Protein AF-A0ABC8T5S3-F1 (afdb_monomer_lite)

Organism: NCBI:txid185542

Structure (mmCIF, N/CA/C/O backbone):
data_AF-A0ABC8T5S3-F1
#
_entry.id   AF-A0ABC8T5S3-F1
#
loop_
_atom_site.group_PDB
_atom_site.id
_atom_site.type_symbol
_atom_site.label_atom_id
_atom_site.label_alt_id
_atom_site.label_comp_id
_atom_site.label_asym_id
_atom_site.label_entity_id
_atom_site.label_seq_id
_atom_site.pdbx_PDB_ins_code
_atom_site.Cartn_x
_atom_site.Cartn_y
_atom_site.Cartn_z
_atom_site.occupancy
_atom_site.B_iso_or_equiv
_atom_site.auth_seq_id
_atom_site.auth_comp_id
_atom_site.auth_asym_id
_atom_site.auth_atom_id
_atom_site.pdbx_PDB_model_num
ATOM 1 N N . MET A 1 1 ? 19.043 18.274 -22.790 1.00 40.69 1 MET A N 1
ATOM 2 C CA . MET A 1 1 ? 18.134 19.154 -22.019 1.00 40.69 1 MET A CA 1
ATOM 3 C C . MET A 1 1 ? 16.672 19.010 -22.449 1.00 40.69 1 MET A C 1
ATOM 5 O O . MET A 1 1 ? 15.846 18.788 -21.582 1.00 40.69 1 MET A O 1
ATOM 9 N N . PHE A 1 2 ? 16.344 19.030 -23.750 1.00 36.28 2 PHE A N 1
ATOM 10 C CA . PHE A 1 2 ? 14.953 18.909 -24.232 1.00 36.28 2 PHE A CA 1
ATOM 11 C C . PHE A 1 2 ? 14.241 17.576 -23.912 1.00 36.28 2 PHE A C 1
ATOM 13 O O . PHE A 1 2 ? 13.059 17.597 -23.594 1.00 36.28 2 PHE A O 1
ATOM 20 N N . HIS A 1 3 ? 14.941 16.434 -23.921 1.00 47.34 3 HIS A N 1
ATOM 21 C CA . HIS A 1 3 ? 14.322 15.124 -23.638 1.00 47.34 3 HIS A CA 1
ATOM 22 C C . HIS A 1 3 ? 13.891 14.965 -22.167 1.00 47.34 3 HIS A C 1
ATOM 24 O O . HIS A 1 3 ? 12.816 14.454 -21.879 1.00 47.34 3 HIS A O 1
ATOM 30 N N . PHE A 1 4 ? 14.699 15.495 -21.243 1.00 44.03 4 PHE A N 1
ATOM 31 C CA . PHE A 1 4 ? 14.445 15.422 -19.801 1.00 44.03 4 PHE A CA 1
ATOM 32 C C . PHE A 1 4 ? 13.286 16.340 -19.370 1.00 44.03 4 PHE A C 1
ATOM 34 O O . PHE A 1 4 ? 12.502 15.978 -18.500 1.00 44.03 4 PHE A O 1
ATOM 41 N N . CYS A 1 5 ? 13.121 17.503 -20.017 1.00 44.19 5 CYS A N 1
ATOM 42 C CA . CYS A 1 5 ? 11.974 18.383 -19.760 1.00 44.19 5 CYS A CA 1
ATOM 43 C C . CYS A 1 5 ? 10.642 17.782 -20.236 1.00 44.19 5 CYS A C 1
ATOM 45 O O . CYS A 1 5 ? 9.624 18.004 -19.584 1.00 44.19 5 CYS A O 1
ATOM 47 N N . LEU A 1 6 ? 10.640 17.011 -21.333 1.00 50.16 6 LEU A N 1
ATOM 48 C CA . LEU A 1 6 ? 9.434 16.316 -21.797 1.00 50.16 6 LEU A CA 1
ATOM 49 C C . LEU A 1 6 ? 9.034 15.186 -20.832 1.00 50.16 6 LEU A C 1
ATOM 51 O O . LEU A 1 6 ? 7.857 15.054 -20.510 1.00 50.16 6 LEU A O 1
ATOM 55 N N . GLU A 1 7 ? 10.015 14.420 -20.335 1.00 51.31 7 GLU A N 1
ATOM 56 C CA . GLU A 1 7 ? 9.820 13.348 -19.343 1.00 51.31 7 GLU A CA 1
ATOM 57 C C . GLU A 1 7 ? 9.183 13.858 -18.041 1.00 51.31 7 GLU A C 1
ATOM 59 O O . GLU A 1 7 ? 8.266 13.222 -17.530 1.00 51.31 7 GLU A O 1
ATOM 64 N N . VAL A 1 8 ? 9.602 15.029 -17.542 1.00 51.06 8 VAL A N 1
ATOM 65 C CA . VAL A 1 8 ? 9.054 15.634 -16.312 1.00 51.06 8 VAL A CA 1
ATOM 66 C C . VAL A 1 8 ? 7.671 16.267 -16.538 1.00 51.06 8 VAL A C 1
ATOM 68 O O . VAL A 1 8 ? 6.785 16.103 -15.705 1.00 51.06 8 VAL A O 1
ATOM 71 N N . GLN A 1 9 ? 7.433 16.939 -17.674 1.00 47.72 9 GLN A N 1
ATOM 72 C CA . GLN A 1 9 ? 6.136 17.583 -17.957 1.00 47.72 9 GLN A CA 1
ATOM 73 C C . GLN A 1 9 ? 4.995 16.597 -18.253 1.00 47.72 9 GLN A C 1
ATOM 75 O O . GLN A 1 9 ? 3.833 16.929 -18.011 1.00 47.72 9 GLN A O 1
ATOM 80 N N . LEU A 1 10 ? 5.297 15.412 -18.794 1.00 52.44 10 LEU A N 1
ATOM 81 C CA . LEU A 1 10 ? 4.310 14.347 -19.013 1.00 52.44 10 LEU A CA 1
ATOM 82 C C . LEU A 1 10 ? 3.977 13.590 -17.722 1.00 52.44 10 LEU A C 1
ATOM 84 O O . LEU A 1 10 ? 2.815 13.238 -17.532 1.00 52.44 10 LEU A O 1
ATOM 88 N N . LEU A 1 11 ? 4.961 13.414 -16.830 1.00 52.22 11 LEU A N 1
ATOM 89 C CA . LEU A 1 11 ? 4.800 12.756 -15.527 1.00 52.22 11 LEU A CA 1
ATOM 90 C C . LEU A 1 11 ? 3.675 13.386 -14.689 1.00 52.22 11 LEU A C 1
ATOM 92 O O . LEU A 1 11 ? 2.907 12.676 -14.053 1.00 52.22 11 LEU A O 1
ATOM 96 N N . GLU A 1 12 ? 3.569 14.717 -14.714 1.00 55.56 12 GLU A N 1
ATOM 97 C CA . GLU A 1 12 ? 2.592 15.464 -13.910 1.00 55.56 12 GLU A CA 1
ATOM 98 C C . GLU A 1 12 ? 1.231 15.650 -14.599 1.00 55.56 12 GLU A C 1
ATOM 100 O O . GLU A 1 12 ? 0.237 15.915 -13.928 1.00 55.56 12 GLU A O 1
ATOM 105 N N . LYS A 1 13 ? 1.163 15.541 -15.935 1.00 67.06 13 LYS A N 1
ATOM 106 C CA . LYS A 1 13 ? -0.059 15.849 -16.704 1.00 67.06 13 LYS A CA 1
ATOM 107 C C . LYS A 1 13 ? -0.830 14.623 -17.180 1.00 67.06 13 LYS A C 1
ATOM 109 O O . LYS A 1 13 ? -2.041 14.722 -17.355 1.00 67.06 13 LYS A O 1
ATOM 114 N N . ASN A 1 14 ? -0.148 13.510 -17.458 1.00 80.56 14 ASN A N 1
ATOM 115 C CA . ASN A 1 14 ? -0.776 12.267 -17.906 1.00 80.56 14 ASN A CA 1
ATOM 116 C C . ASN A 1 14 ? 0.149 11.062 -17.615 1.00 80.56 14 ASN A C 1
ATOM 118 O O . ASN A 1 14 ? 0.961 10.682 -18.472 1.00 80.56 14 ASN A O 1
ATOM 122 N N . PRO A 1 15 ? 0.060 10.478 -16.408 1.00 79.06 15 PRO A N 1
ATOM 123 C CA . PRO A 1 15 ? 0.931 9.381 -15.990 1.00 79.06 15 PRO A CA 1
ATOM 124 C C . PRO A 1 15 ? 0.746 8.114 -16.847 1.00 79.06 15 PRO A C 1
ATOM 126 O O . PRO A 1 15 ? 1.720 7.420 -17.141 1.00 79.06 15 PRO A O 1
ATOM 129 N N . GLU A 1 16 ? -0.457 7.836 -17.354 1.00 82.19 16 GLU A N 1
ATOM 130 C CA . GLU A 1 16 ? -0.717 6.699 -18.243 1.00 82.19 16 GLU A CA 1
ATOM 131 C C . GLU A 1 16 ? -0.010 6.851 -19.598 1.00 82.19 16 GLU A C 1
ATOM 133 O O . GLU A 1 16 ? 0.596 5.901 -20.103 1.00 82.19 16 GLU A O 1
ATOM 138 N N . ALA A 1 17 ? -0.023 8.052 -20.182 1.00 84.38 17 ALA A N 1
ATOM 139 C CA . ALA A 1 17 ? 0.706 8.335 -21.417 1.00 84.38 17 ALA A CA 1
ATOM 140 C C . ALA A 1 17 ? 2.228 8.245 -21.216 1.00 84.38 17 ALA A C 1
ATOM 142 O O . ALA A 1 17 ? 2.940 7.758 -22.100 1.00 84.38 17 ALA A O 1
ATOM 143 N N . ALA A 1 18 ? 2.729 8.665 -20.049 1.00 82.44 18 ALA A N 1
ATOM 144 C CA . ALA A 1 18 ? 4.139 8.525 -19.695 1.00 82.44 18 ALA A CA 1
ATOM 145 C C . ALA A 1 18 ? 4.560 7.045 -19.648 1.00 82.44 18 ALA A C 1
ATOM 147 O O . ALA A 1 18 ? 5.575 6.682 -20.245 1.00 82.44 18 ALA A O 1
ATOM 148 N N . ILE A 1 19 ? 3.743 6.171 -19.043 1.00 83.38 19 ILE A N 1
ATOM 149 C CA . ILE A 1 19 ? 3.980 4.716 -19.023 1.00 83.38 19 ILE A CA 1
ATOM 150 C C . ILE A 1 19 ? 4.137 4.162 -20.447 1.00 83.38 19 ILE A C 1
ATOM 152 O O . ILE A 1 19 ? 5.094 3.436 -20.720 1.00 83.38 19 ILE A O 1
ATOM 156 N N . VAL A 1 20 ? 3.255 4.536 -21.382 1.00 84.88 20 VAL A N 1
ATOM 157 C CA . VAL A 1 20 ? 3.340 4.089 -22.787 1.00 84.88 20 VAL A CA 1
ATOM 158 C C . VAL A 1 20 ? 4.654 4.526 -23.443 1.00 84.88 20 VAL A C 1
ATOM 160 O O . VAL A 1 20 ? 5.281 3.743 -24.159 1.00 84.88 20 VAL A O 1
ATOM 163 N N . LEU A 1 21 ? 5.097 5.763 -23.206 1.00 83.69 21 LEU A N 1
ATOM 164 C CA . LEU A 1 21 ? 6.348 6.279 -23.771 1.00 83.69 21 LEU A CA 1
ATOM 165 C C . LEU A 1 21 ? 7.571 5.530 -23.241 1.00 83.69 21 LEU A C 1
ATOM 167 O O . LEU A 1 21 ? 8.446 5.154 -24.023 1.00 83.69 21 LEU A O 1
ATOM 171 N N . PHE A 1 22 ? 7.613 5.252 -21.942 1.00 83.88 22 PHE A N 1
ATOM 172 C CA . PHE A 1 22 ? 8.710 4.486 -21.368 1.00 83.88 22 PHE A CA 1
ATOM 173 C C . PHE A 1 22 ? 8.736 3.039 -21.875 1.00 83.88 22 PHE A C 1
ATOM 175 O O . PHE A 1 22 ? 9.807 2.531 -22.207 1.00 83.88 22 PHE A O 1
ATOM 182 N N . TRP A 1 23 ? 7.577 2.388 -22.033 1.00 86.56 23 TRP A N 1
ATOM 183 C CA . TRP A 1 23 ? 7.507 1.057 -22.647 1.00 86.56 23 TRP A CA 1
ATOM 184 C C . TRP A 1 23 ? 8.044 1.050 -24.080 1.00 86.56 23 TRP A C 1
ATOM 186 O O . TRP A 1 23 ? 8.747 0.119 -24.476 1.00 86.56 23 TRP A O 1
ATOM 196 N N . ARG A 1 24 ? 7.783 2.109 -24.858 1.00 84.38 24 ARG A N 1
ATOM 197 C CA . ARG A 1 24 ? 8.364 2.263 -26.200 1.00 84.38 24 ARG A CA 1
ATOM 198 C C . ARG A 1 24 ? 9.889 2.369 -26.157 1.00 84.38 24 ARG A C 1
ATOM 200 O O . ARG A 1 24 ? 10.535 1.729 -26.982 1.00 84.38 24 ARG A O 1
ATOM 207 N N . ALA A 1 25 ? 10.456 3.109 -25.203 1.00 83.19 25 ALA A N 1
ATOM 208 C CA . ALA A 1 25 ? 11.908 3.204 -25.025 1.00 83.19 25 ALA A CA 1
ATOM 209 C C . ALA A 1 25 ? 12.534 1.842 -24.662 1.00 83.19 25 ALA A C 1
ATOM 211 O O . ALA A 1 25 ? 13.510 1.417 -25.280 1.00 83.19 25 ALA A O 1
ATOM 212 N N . ILE A 1 26 ? 11.906 1.094 -23.747 1.00 82.50 26 ILE A N 1
ATOM 213 C CA . ILE A 1 26 ? 12.343 -0.256 -23.346 1.00 82.50 26 ILE A CA 1
ATOM 214 C C . ILE A 1 26 ? 12.324 -1.232 -24.533 1.00 82.50 26 ILE A C 1
ATOM 216 O O . ILE A 1 26 ? 13.282 -1.988 -24.742 1.00 82.50 26 ILE A O 1
ATOM 220 N N . ASN A 1 27 ? 11.258 -1.195 -25.336 1.00 86.00 27 ASN A N 1
ATOM 221 C CA . ASN A 1 27 ? 11.127 -2.016 -26.541 1.00 86.00 27 ASN A CA 1
ATOM 222 C C . ASN A 1 27 ? 12.154 -1.632 -27.615 1.00 86.00 27 ASN A C 1
ATOM 224 O O . ASN A 1 27 ? 12.689 -2.510 -28.287 1.00 86.00 27 ASN A O 1
ATOM 228 N N . ALA A 1 28 ? 12.482 -0.343 -27.730 1.00 86.00 28 ALA A N 1
ATOM 229 C CA . ALA A 1 28 ? 13.531 0.161 -28.615 1.00 86.00 28 ALA A CA 1
ATOM 230 C C . ALA A 1 28 ? 14.959 -0.075 -28.083 1.00 86.00 28 ALA A C 1
ATOM 232 O O . ALA A 1 28 ? 15.920 0.276 -28.763 1.00 86.00 28 ALA A O 1
ATOM 233 N N . ARG A 1 29 ? 15.108 -0.665 -26.884 1.00 84.50 29 ARG A N 1
ATOM 234 C CA . ARG A 1 29 ? 16.387 -0.840 -26.168 1.00 84.50 29 ARG A CA 1
ATOM 235 C C . ARG A 1 29 ? 17.129 0.476 -25.908 1.00 84.50 29 ARG A C 1
ATOM 237 O O . ARG A 1 29 ? 18.334 0.466 -25.669 1.00 84.50 29 ARG A O 1
ATOM 244 N N . ASP A 1 30 ? 16.407 1.591 -25.895 1.00 82.94 30 ASP A N 1
ATOM 245 C CA . ASP A 1 30 ? 16.967 2.908 -25.624 1.00 82.94 30 ASP A CA 1
ATOM 246 C C . ASP A 1 30 ? 16.833 3.231 -24.133 1.00 82.94 30 ASP A C 1
ATOM 248 O O . ASP A 1 30 ? 15.727 3.270 -23.593 1.00 82.94 30 ASP A O 1
ATOM 252 N N . ARG A 1 31 ? 17.976 3.415 -23.456 1.00 84.19 31 ARG A N 1
ATOM 253 C CA . ARG A 1 31 ? 18.072 3.794 -22.030 1.00 84.19 31 ARG A CA 1
ATOM 254 C C . ARG A 1 31 ? 17.107 3.017 -21.120 1.00 84.19 31 ARG A C 1
ATOM 256 O O . ARG A 1 31 ? 16.405 3.597 -20.288 1.00 84.19 31 ARG A O 1
ATOM 263 N N . VAL A 1 32 ? 17.088 1.691 -21.293 1.00 83.19 32 VAL A N 1
ATOM 264 C CA . VAL A 1 32 ? 16.199 0.744 -20.588 1.00 83.19 32 VAL A CA 1
ATOM 265 C C . VAL A 1 32 ? 16.232 0.956 -19.075 1.00 83.19 32 VAL A C 1
ATOM 267 O O . VAL A 1 32 ? 15.198 0.922 -18.421 1.00 83.19 32 VAL A O 1
ATOM 270 N N . ASP A 1 33 ? 17.407 1.241 -18.526 1.00 82.69 33 ASP A N 1
ATOM 271 C CA . ASP A 1 33 ? 17.628 1.502 -17.110 1.00 82.69 33 ASP A CA 1
ATOM 272 C C . ASP A 1 33 ? 16.886 2.743 -16.590 1.00 82.69 33 ASP A C 1
ATOM 274 O O . ASP A 1 33 ? 16.261 2.703 -15.530 1.00 82.69 33 ASP A O 1
ATOM 278 N N . SER A 1 34 ? 16.947 3.846 -17.339 1.00 84.62 34 SER A N 1
ATOM 279 C CA . SER A 1 34 ? 16.284 5.106 -16.997 1.00 84.62 34 SER A CA 1
ATOM 280 C C . SER A 1 34 ? 14.770 4.977 -17.171 1.00 84.62 34 SER A C 1
ATOM 282 O O . SER A 1 34 ? 14.009 5.366 -16.286 1.00 84.62 34 SER A O 1
ATOM 284 N N . ALA A 1 35 ? 14.337 4.367 -18.279 1.00 87.00 35 ALA A N 1
ATOM 285 C CA . ALA A 1 35 ? 12.926 4.136 -18.568 1.00 87.00 35 ALA A CA 1
ATOM 286 C C . ALA A 1 35 ? 12.271 3.222 -17.518 1.00 87.00 35 ALA A C 1
ATOM 288 O O . ALA A 1 35 ? 11.187 3.532 -17.032 1.00 87.00 35 ALA A O 1
ATOM 289 N N . LEU A 1 36 ? 12.950 2.145 -17.105 1.00 85.31 36 LEU A N 1
ATOM 290 C CA . LEU A 1 36 ? 12.442 1.202 -16.106 1.00 85.31 36 LEU A CA 1
ATOM 291 C C . LEU A 1 36 ? 12.252 1.855 -14.729 1.00 85.31 36 LEU A C 1
ATOM 293 O O . LEU A 1 36 ? 11.213 1.670 -14.096 1.00 85.31 36 LEU A O 1
ATOM 297 N N . LYS A 1 37 ? 13.217 2.671 -14.284 1.00 83.88 37 LYS A N 1
ATOM 298 C CA . LYS A 1 37 ? 13.099 3.433 -13.028 1.00 83.88 37 LYS A CA 1
ATOM 299 C C . LYS A 1 37 ? 11.933 4.416 -13.065 1.00 83.88 37 LYS A C 1
ATOM 301 O O . LYS A 1 37 ? 11.177 4.499 -12.101 1.00 83.88 37 LYS A O 1
ATOM 306 N N . ASN A 1 38 ? 11.777 5.138 -14.173 1.00 86.56 38 ASN A N 1
ATOM 307 C CA . ASN A 1 38 ? 10.714 6.127 -14.312 1.00 86.56 38 ASN A CA 1
ATOM 308 C C . ASN A 1 38 ? 9.327 5.466 -14.361 1.00 86.56 38 ASN A C 1
ATOM 310 O O . ASN A 1 38 ? 8.419 5.941 -13.682 1.00 86.56 38 ASN A O 1
ATOM 314 N N . ILE A 1 39 ? 9.168 4.333 -15.063 1.00 86.38 39 ILE A N 1
ATOM 315 C CA . ILE A 1 39 ? 7.919 3.547 -15.043 1.00 86.38 39 ILE A CA 1
ATOM 316 C C . ILE A 1 39 ? 7.533 3.169 -13.622 1.00 86.38 39 ILE A C 1
ATOM 318 O O . ILE A 1 39 ? 6.387 3.370 -13.238 1.00 86.38 39 ILE A O 1
ATOM 322 N N . ALA A 1 40 ? 8.472 2.643 -12.838 1.00 84.56 40 ALA A N 1
ATOM 323 C CA . ALA A 1 40 ? 8.174 2.185 -11.490 1.00 84.56 40 ALA A CA 1
ATOM 324 C C . ALA A 1 40 ? 7.711 3.324 -10.564 1.00 84.56 40 ALA A C 1
ATOM 326 O O . ALA A 1 40 ? 6.802 3.132 -9.756 1.00 84.56 40 ALA A O 1
ATOM 327 N N . VAL A 1 41 ? 8.279 4.527 -10.712 1.00 83.38 41 VAL A N 1
ATOM 328 C CA . VAL A 1 41 ? 7.826 5.719 -9.975 1.00 83.38 41 VAL A CA 1
ATOM 329 C C . VAL A 1 41 ? 6.401 6.112 -10.375 1.00 83.38 41 VAL A C 1
ATOM 331 O O . VAL A 1 41 ? 5.574 6.350 -9.496 1.00 83.38 41 VAL A O 1
ATOM 334 N N . VAL A 1 42 ? 6.095 6.142 -11.675 1.00 82.00 42 VAL A N 1
ATOM 335 C CA . VAL A 1 42 ? 4.757 6.509 -12.174 1.00 82.00 42 VAL A CA 1
ATOM 336 C C . VAL A 1 42 ? 3.710 5.458 -11.810 1.00 82.00 42 VAL A C 1
ATOM 338 O O . VAL A 1 42 ? 2.630 5.795 -11.337 1.00 82.00 42 VAL A O 1
ATOM 341 N N . MET A 1 43 ? 4.033 4.173 -11.961 1.00 82.06 43 MET A N 1
ATOM 342 C CA . MET A 1 43 ? 3.153 3.072 -11.567 1.00 82.06 43 MET A CA 1
ATOM 343 C C . MET A 1 43 ? 2.841 3.115 -10.071 1.00 82.06 43 MET A C 1
ATOM 345 O O . MET A 1 43 ? 1.688 2.932 -9.695 1.00 82.06 43 MET A O 1
ATOM 349 N N . LYS A 1 44 ? 3.818 3.455 -9.220 1.00 79.56 44 LYS A N 1
ATOM 350 C CA . LYS A 1 44 ? 3.569 3.685 -7.792 1.00 79.56 44 LYS A CA 1
ATOM 351 C C . LYS A 1 44 ? 2.610 4.855 -7.539 1.00 79.56 44 LYS A C 1
ATOM 353 O O . LYS A 1 44 ? 1.781 4.762 -6.642 1.00 79.56 44 LYS A O 1
ATOM 358 N N . GLN A 1 45 ? 2.722 5.962 -8.278 1.00 76.81 45 GLN A N 1
ATOM 359 C CA . GLN A 1 45 ? 1.798 7.102 -8.133 1.00 76.81 45 GLN A CA 1
ATOM 360 C C . GLN A 1 45 ? 0.355 6.733 -8.498 1.00 76.81 45 GLN A C 1
ATOM 362 O O . GLN A 1 45 ? -0.575 7.274 -7.910 1.00 76.81 45 GLN A O 1
ATOM 367 N N . LEU A 1 46 ? 0.186 5.799 -9.435 1.00 78.56 46 LEU A N 1
ATOM 368 C CA . LEU A 1 46 ? -1.106 5.260 -9.858 1.00 78.56 46 LEU A CA 1
ATOM 369 C C . LEU A 1 46 ? -1.616 4.101 -8.988 1.00 78.56 46 LEU A C 1
ATOM 371 O O . LEU A 1 46 ? -2.585 3.455 -9.371 1.00 78.56 46 LEU A O 1
ATOM 375 N N . ASP A 1 47 ? -0.961 3.809 -7.861 1.00 79.38 47 ASP A N 1
ATOM 376 C CA . ASP A 1 47 ? -1.269 2.664 -6.990 1.00 79.38 47 ASP A CA 1
ATOM 377 C C . ASP A 1 47 ? -1.147 1.288 -7.685 1.00 79.38 47 ASP A C 1
ATOM 379 O O . ASP A 1 47 ? -1.700 0.281 -7.262 1.00 79.38 47 ASP A O 1
ATOM 383 N N . ARG A 1 48 ? -0.360 1.215 -8.764 1.00 82.12 48 ARG A N 1
ATOM 384 C CA . ARG A 1 48 ? -0.069 -0.008 -9.536 1.00 82.12 48 ARG A CA 1
ATOM 385 C C . ARG A 1 48 ? 1.282 -0.592 -9.133 1.00 82.12 48 ARG A C 1
ATOM 387 O O . ARG A 1 48 ? 2.119 -0.923 -9.975 1.00 82.12 48 ARG A O 1
ATOM 394 N N . THR A 1 49 ? 1.532 -0.661 -7.828 1.00 79.44 49 THR A N 1
ATOM 395 C CA . THR A 1 49 ? 2.845 -1.038 -7.282 1.00 79.44 49 THR A CA 1
ATOM 396 C C . THR A 1 49 ? 3.240 -2.473 -7.647 1.00 79.44 49 THR A C 1
ATOM 398 O O . THR A 1 49 ? 4.414 -2.727 -7.914 1.00 79.44 49 THR A O 1
ATOM 401 N N . ASP A 1 50 ? 2.282 -3.394 -7.745 1.00 79.62 50 ASP A N 1
ATOM 402 C CA . ASP A 1 50 ? 2.556 -4.794 -8.098 1.00 79.62 50 ASP A CA 1
ATOM 403 C C . ASP A 1 50 ? 3.039 -4.935 -9.551 1.00 79.62 50 ASP A C 1
ATOM 405 O O . ASP A 1 50 ? 4.007 -5.643 -9.831 1.00 79.62 50 ASP A O 1
ATOM 409 N N . GLU A 1 51 ? 2.459 -4.164 -10.475 1.00 82.75 51 GLU A N 1
ATOM 410 C CA . GLU A 1 51 ? 2.933 -4.106 -11.862 1.00 82.75 51 GLU A CA 1
ATOM 411 C C . GLU A 1 51 ? 4.346 -3.515 -11.964 1.00 82.75 51 GLU A C 1
ATOM 413 O O . GLU A 1 51 ? 5.161 -3.985 -12.760 1.00 82.75 51 GLU A O 1
ATOM 418 N N . ALA A 1 52 ? 4.661 -2.514 -11.133 1.00 82.62 52 ALA A N 1
ATOM 419 C CA . ALA A 1 52 ? 6.003 -1.938 -11.063 1.00 82.62 52 ALA A CA 1
ATOM 420 C C . ALA A 1 52 ? 7.039 -2.971 -10.600 1.00 82.62 52 ALA A C 1
ATOM 422 O O . ALA A 1 52 ? 8.133 -3.057 -11.164 1.00 82.62 52 ALA A O 1
ATOM 423 N N . ILE A 1 53 ? 6.687 -3.764 -9.584 1.00 84.88 53 ILE A N 1
ATOM 424 C CA . ILE A 1 53 ? 7.525 -4.836 -9.041 1.00 84.88 53 ILE A CA 1
ATOM 425 C C . ILE A 1 53 ? 7.806 -5.889 -10.118 1.00 84.88 53 ILE A C 1
ATOM 427 O O . ILE A 1 53 ? 8.968 -6.240 -10.338 1.00 84.88 53 ILE A O 1
ATOM 431 N N . GLU A 1 54 ? 6.774 -6.356 -10.823 1.00 85.50 54 GLU A N 1
ATOM 432 C CA . GLU A 1 54 ? 6.933 -7.361 -11.878 1.00 85.50 54 GLU A CA 1
ATOM 433 C C . GLU A 1 54 ? 7.733 -6.834 -13.074 1.00 85.50 54 GLU A C 1
ATOM 435 O O . GLU A 1 54 ? 8.618 -7.526 -13.584 1.00 85.50 54 GLU A O 1
ATOM 440 N N . ALA A 1 55 ? 7.525 -5.574 -13.469 1.00 84.69 55 ALA A N 1
ATOM 441 C CA . ALA A 1 55 ? 8.328 -4.944 -14.512 1.00 84.69 55 ALA A CA 1
ATOM 442 C C . ALA A 1 55 ? 9.821 -4.902 -14.138 1.00 84.69 55 ALA A C 1
ATOM 444 O O . ALA A 1 55 ? 10.669 -5.244 -14.966 1.00 84.69 55 ALA A O 1
ATOM 445 N N . ILE A 1 56 ? 10.156 -4.532 -12.893 1.00 86.50 56 ILE A N 1
ATOM 446 C CA . ILE A 1 56 ? 11.547 -4.506 -12.414 1.00 86.50 56 ILE A CA 1
ATOM 447 C C . ILE A 1 56 ? 12.149 -5.914 -12.389 1.00 86.50 56 ILE A C 1
ATOM 449 O O . ILE A 1 56 ? 13.280 -6.080 -12.840 1.00 86.50 56 ILE A O 1
ATOM 453 N N . LYS A 1 57 ? 11.421 -6.935 -11.921 1.00 86.38 57 LYS A N 1
ATOM 454 C CA . LYS A 1 57 ? 11.918 -8.323 -11.914 1.00 86.38 57 LYS A CA 1
ATOM 455 C C . LYS A 1 57 ? 12.190 -8.844 -13.325 1.00 86.38 57 LYS A C 1
ATOM 457 O O . LYS A 1 57 ? 13.242 -9.431 -13.571 1.00 86.38 57 LYS A O 1
ATOM 462 N N . PHE A 1 58 ? 11.259 -8.618 -14.252 1.00 85.94 58 PHE A N 1
ATOM 463 C CA . PHE A 1 58 ? 11.341 -9.153 -15.610 1.00 85.94 58 PHE A CA 1
ATOM 464 C C . PHE A 1 58 ? 12.400 -8.437 -16.459 1.00 85.94 58 PHE A C 1
ATOM 466 O O . PHE A 1 58 ? 13.150 -9.069 -17.203 1.00 85.94 58 PHE A O 1
ATOM 473 N N . LEU A 1 59 ? 12.485 -7.110 -16.345 1.00 85.69 59 LEU A N 1
ATOM 474 C CA . LEU A 1 59 ? 13.363 -6.286 -17.179 1.00 85.69 59 LEU A CA 1
ATOM 475 C C . LEU A 1 59 ? 14.682 -5.929 -16.500 1.00 85.69 59 LEU A C 1
ATOM 477 O O . LEU A 1 59 ? 15.610 -5.490 -17.176 1.00 85.69 59 LEU A O 1
ATOM 481 N N . GLY A 1 60 ? 14.796 -6.128 -15.187 1.00 82.06 60 GLY A N 1
ATOM 482 C CA . GLY A 1 60 ? 15.999 -5.821 -14.419 1.00 82.06 60 GLY A CA 1
ATOM 483 C C . GLY A 1 60 ? 17.232 -6.534 -14.962 1.00 82.06 60 GLY A C 1
ATOM 484 O O . GLY A 1 60 ? 18.290 -5.921 -15.062 1.00 82.06 60 GLY A O 1
ATOM 485 N N . GLY A 1 61 ? 17.091 -7.772 -15.446 1.00 83.81 61 GLY A N 1
ATOM 486 C CA . GLY A 1 61 ? 18.185 -8.517 -16.082 1.00 83.81 61 GLY A CA 1
ATOM 487 C C . GLY A 1 61 ? 18.707 -7.905 -17.392 1.00 83.81 61 GLY A C 1
ATOM 488 O O . GLY A 1 61 ? 19.825 -8.208 -17.801 1.00 83.81 61 GLY A O 1
ATOM 489 N N . LEU A 1 62 ? 17.933 -7.024 -18.039 1.00 81.44 62 LEU A N 1
ATOM 490 C CA . LEU A 1 62 ? 18.354 -6.283 -19.235 1.00 81.44 62 LEU A CA 1
ATOM 491 C C . LEU A 1 62 ? 19.168 -5.029 -18.887 1.00 81.44 62 LEU A C 1
ATOM 493 O O . LEU A 1 62 ? 19.784 -4.429 -19.769 1.00 81.44 62 LEU A O 1
ATOM 497 N N . CYS A 1 63 ? 19.160 -4.615 -17.618 1.00 82.62 63 CYS A N 1
ATOM 498 C CA . CYS A 1 63 ? 19.865 -3.431 -17.162 1.00 82.62 63 CYS A CA 1
ATOM 499 C C . CYS A 1 63 ? 21.344 -3.730 -16.867 1.00 82.62 63 CYS A C 1
ATOM 501 O O . CYS A 1 63 ? 21.695 -4.810 -16.381 1.00 82.62 63 CYS A O 1
ATOM 503 N N . PRO A 1 64 ? 22.235 -2.754 -17.093 1.00 82.50 64 PRO A N 1
ATOM 504 C CA . PRO A 1 64 ? 23.644 -2.921 -16.783 1.00 82.50 64 PRO A CA 1
ATOM 505 C C . PRO A 1 64 ? 23.896 -3.132 -15.281 1.00 82.50 64 PRO A C 1
ATOM 507 O O . PRO A 1 64 ? 23.117 -2.688 -14.436 1.00 82.50 64 PRO A O 1
ATOM 510 N N . LYS A 1 65 ? 25.049 -3.724 -14.939 1.00 85.62 65 LYS A N 1
ATOM 511 C CA . LYS A 1 65 ? 25.449 -3.987 -13.544 1.00 85.62 65 LYS A CA 1
ATOM 512 C C . LYS A 1 65 ? 25.446 -2.734 -12.668 1.00 85.62 65 LYS A C 1
ATOM 514 O O . LYS A 1 65 ? 24.989 -2.809 -11.535 1.00 85.62 65 LYS A O 1
ATOM 519 N N . GLN A 1 66 ? 25.882 -1.587 -13.194 1.00 84.62 66 GLN A N 1
ATOM 520 C CA . GLN A 1 66 ? 25.879 -0.327 -12.440 1.00 84.62 66 GLN A CA 1
ATOM 521 C C . GLN A 1 66 ? 24.475 0.151 -12.033 1.00 84.62 66 GLN A C 1
ATOM 523 O O . GLN A 1 66 ? 24.343 0.976 -11.136 1.00 84.62 66 GLN A O 1
ATOM 528 N N . THR A 1 67 ? 23.423 -0.349 -12.685 1.00 84.88 67 THR A N 1
ATOM 529 C CA . THR A 1 67 ? 22.036 0.024 -12.391 1.00 84.88 67 THR A CA 1
ATOM 530 C C . THR A 1 67 ? 21.400 -0.926 -11.374 1.00 84.88 67 THR A C 1
ATOM 532 O O . THR A 1 67 ? 20.452 -0.530 -10.700 1.00 84.88 67 THR A O 1
ATOM 535 N N . GLN A 1 68 ? 21.927 -2.142 -11.212 1.00 87.19 68 GLN A N 1
ATOM 536 C CA . GLN A 1 68 ? 21.311 -3.179 -10.374 1.00 87.19 68 GLN A CA 1
ATOM 537 C C . GLN A 1 68 ? 21.098 -2.709 -8.934 1.00 87.19 68 GLN A C 1
ATOM 539 O O . GLN A 1 68 ? 19.970 -2.729 -8.465 1.00 87.19 68 GLN A O 1
ATOM 544 N N . GLU A 1 69 ? 22.111 -2.117 -8.296 1.00 84.62 69 GLU A N 1
ATOM 545 C CA . GLU A 1 69 ? 21.993 -1.594 -6.924 1.00 84.62 69 GLU A CA 1
ATOM 546 C C . GLU A 1 69 ? 20.828 -0.600 -6.769 1.00 84.62 69 GLU A C 1
ATOM 548 O O . GLU A 1 69 ? 20.060 -0.632 -5.808 1.00 84.62 69 GLU A O 1
ATOM 553 N N . SER A 1 70 ? 20.655 0.289 -7.748 1.00 82.56 70 SER A N 1
ATOM 554 C CA . SER A 1 70 ? 19.555 1.254 -7.726 1.00 82.56 70 SER A CA 1
ATOM 555 C C . SER A 1 70 ? 18.182 0.629 -8.006 1.00 82.56 70 SER A C 1
ATOM 557 O O . SER A 1 70 ? 17.182 1.155 -7.522 1.00 82.56 70 SER A O 1
ATOM 559 N N . LEU A 1 71 ? 18.119 -0.476 -8.759 1.00 83.50 71 LEU A N 1
ATOM 560 C CA . LEU A 1 71 ? 16.886 -1.239 -8.980 1.00 83.50 71 LEU A CA 1
ATOM 561 C C . LEU A 1 71 ? 16.518 -2.058 -7.741 1.00 83.50 71 LEU A C 1
ATOM 563 O O . LEU A 1 71 ? 15.357 -2.047 -7.345 1.00 83.50 71 LEU A O 1
ATOM 567 N N . ASP A 1 72 ? 17.500 -2.675 -7.087 1.00 83.12 72 ASP A N 1
ATOM 568 C CA . ASP A 1 72 ? 17.317 -3.419 -5.840 1.00 83.12 72 ASP A CA 1
ATOM 569 C C . ASP A 1 72 ? 16.783 -2.501 -4.735 1.00 83.12 72 ASP A C 1
ATOM 571 O O . ASP A 1 72 ? 15.801 -2.818 -4.061 1.00 83.12 72 ASP A O 1
ATOM 575 N N . ASN A 1 73 ? 17.366 -1.306 -4.597 1.00 82.25 73 ASN A N 1
ATOM 576 C CA . ASN A 1 73 ? 16.889 -0.298 -3.651 1.00 82.25 73 ASN A CA 1
ATOM 577 C C . ASN A 1 73 ? 15.448 0.146 -3.946 1.00 82.25 73 ASN A C 1
ATOM 579 O O . ASN A 1 73 ? 14.655 0.327 -3.018 1.00 82.25 73 ASN A O 1
ATOM 583 N N . LEU A 1 74 ? 15.092 0.300 -5.224 1.00 82.31 74 LEU A N 1
ATOM 584 C CA . LEU A 1 74 ? 13.733 0.647 -5.633 1.00 82.31 74 LEU A CA 1
ATOM 585 C C . LEU A 1 74 ? 12.750 -0.488 -5.327 1.00 82.31 74 LEU A C 1
ATOM 587 O O . LEU A 1 74 ? 11.675 -0.238 -4.790 1.00 82.31 74 LEU A O 1
ATOM 591 N N . LEU A 1 75 ? 13.138 -1.733 -5.593 1.00 85.25 75 LEU A N 1
ATOM 592 C CA . LEU A 1 75 ? 12.342 -2.917 -5.293 1.00 85.25 75 LEU A CA 1
ATOM 593 C C . LEU A 1 75 ? 12.072 -3.035 -3.785 1.00 85.25 75 LEU A C 1
ATOM 595 O O . LEU A 1 75 ? 10.927 -3.202 -3.367 1.00 85.25 75 LEU A O 1
ATOM 599 N N . ILE A 1 76 ? 13.106 -2.854 -2.955 1.00 80.62 76 ILE A N 1
ATOM 600 C CA . ILE A 1 76 ? 12.979 -2.811 -1.491 1.00 80.62 76 ILE A CA 1
ATOM 601 C C . ILE A 1 76 ? 12.021 -1.696 -1.057 1.00 80.62 76 ILE A C 1
ATOM 603 O O . ILE A 1 76 ? 11.202 -1.902 -0.159 1.00 80.62 76 ILE A O 1
ATOM 607 N N . TYR A 1 77 ? 12.119 -0.514 -1.669 1.00 80.81 77 TYR A N 1
ATOM 608 C CA . TYR A 1 77 ? 11.240 0.613 -1.368 1.00 80.81 77 TYR A CA 1
ATOM 609 C C . TYR A 1 77 ? 9.770 0.305 -1.693 1.00 80.81 77 TYR A C 1
ATOM 611 O O . TYR A 1 77 ? 8.904 0.563 -0.855 1.00 80.81 77 TYR A O 1
ATOM 619 N N . LEU A 1 78 ? 9.492 -0.291 -2.858 1.00 80.94 78 LEU A N 1
ATOM 620 C CA . LEU A 1 78 ? 8.139 -0.672 -3.275 1.00 80.94 78 LEU A CA 1
ATOM 621 C C . LEU A 1 78 ? 7.531 -1.707 -2.316 1.00 80.94 78 LEU A C 1
ATOM 623 O O . LEU A 1 78 ? 6.438 -1.488 -1.794 1.00 80.94 78 LEU A O 1
ATOM 627 N N . TYR A 1 79 ? 8.275 -2.765 -1.978 1.00 81.12 79 TYR A N 1
ATOM 628 C CA . TYR A 1 79 ? 7.807 -3.773 -1.022 1.00 81.12 79 TYR A CA 1
ATOM 629 C C . TYR A 1 79 ? 7.557 -3.200 0.374 1.00 81.12 79 TYR A C 1
ATOM 631 O O . TYR A 1 79 ? 6.521 -3.473 0.977 1.00 81.12 79 TYR A O 1
ATOM 639 N N . LYS A 1 80 ? 8.472 -2.376 0.901 1.00 79.25 80 LYS A N 1
ATOM 640 C CA . LYS A 1 80 ? 8.285 -1.739 2.216 1.00 79.25 80 LYS A CA 1
ATOM 641 C C . LYS A 1 80 ? 7.064 -0.824 2.243 1.00 79.25 80 LYS A C 1
ATOM 643 O O . LYS A 1 80 ? 6.370 -0.791 3.255 1.00 79.25 80 LYS A O 1
ATOM 648 N N . GLY A 1 81 ? 6.805 -0.104 1.151 1.00 74.31 81 GLY A N 1
ATOM 649 C CA . GLY A 1 81 ? 5.608 0.718 0.995 1.00 74.31 81 GLY A CA 1
ATOM 650 C C . GLY A 1 81 ? 4.329 -0.113 1.100 1.00 74.31 81 GLY A C 1
ATOM 651 O O . GLY A 1 81 ? 3.487 0.185 1.946 1.00 74.31 81 GLY A O 1
ATOM 652 N N . ASN A 1 82 ? 4.227 -1.189 0.313 1.00 76.50 82 ASN A N 1
ATOM 653 C CA . ASN A 1 82 ? 3.068 -2.091 0.327 1.00 76.50 82 ASN A CA 1
ATOM 654 C C . ASN A 1 82 ? 2.843 -2.711 1.713 1.00 76.50 82 ASN A C 1
ATOM 656 O O . ASN A 1 82 ? 1.724 -2.721 2.225 1.00 76.50 82 ASN A O 1
ATOM 660 N N . LEU A 1 83 ? 3.918 -3.168 2.359 1.00 72.56 83 LEU A N 1
ATOM 661 C CA . LEU A 1 83 ? 3.855 -3.742 3.704 1.00 72.56 83 LEU A CA 1
ATOM 662 C C . LEU A 1 83 ? 3.402 -2.726 4.755 1.00 72.56 83 LEU A C 1
ATOM 664 O O . LEU A 1 83 ? 2.600 -3.059 5.626 1.00 72.56 83 LEU A O 1
ATOM 668 N N . GLY A 1 84 ? 3.898 -1.490 4.678 1.00 75.94 84 GLY A N 1
ATOM 669 C CA . GLY A 1 84 ? 3.498 -0.416 5.583 1.00 75.94 84 GLY A CA 1
ATOM 670 C C . GLY A 1 84 ? 2.001 -0.121 5.490 1.00 75.94 84 GLY A C 1
ATOM 671 O O . GLY A 1 84 ? 1.326 -0.075 6.517 1.00 75.94 84 GLY A O 1
ATOM 672 N N . TRP A 1 85 ? 1.470 0.006 4.271 1.00 73.50 85 TRP A N 1
ATOM 673 C CA . TRP A 1 85 ? 0.037 0.208 4.039 1.00 73.50 85 TRP A CA 1
ATOM 674 C C . TRP A 1 85 ? -0.811 -0.956 4.551 1.00 73.50 85 TRP A C 1
ATOM 676 O O . TRP A 1 85 ? -1.775 -0.729 5.282 1.00 73.50 85 TRP A O 1
ATOM 686 N N . ALA A 1 86 ? -0.419 -2.196 4.244 1.00 71.69 86 ALA A N 1
ATOM 687 C CA . ALA A 1 86 ? -1.115 -3.387 4.725 1.00 71.69 86 ALA A CA 1
ATOM 688 C C . ALA A 1 86 ? -1.135 -3.460 6.261 1.00 71.69 86 ALA A C 1
ATOM 690 O O . ALA A 1 86 ? -2.166 -3.759 6.866 1.00 71.69 86 ALA A O 1
ATOM 691 N N . TYR A 1 87 ? -0.012 -3.132 6.907 1.00 72.06 87 TYR A N 1
ATOM 692 C CA . TYR A 1 87 ? 0.075 -3.103 8.362 1.00 72.06 87 TYR A CA 1
ATOM 693 C C . TYR A 1 87 ? -0.836 -2.030 8.967 1.00 72.06 87 TYR A C 1
ATOM 695 O O . TYR A 1 87 ? -1.599 -2.334 9.883 1.00 72.06 87 TYR A O 1
ATOM 703 N N . ILE A 1 88 ? -0.812 -0.806 8.429 1.00 73.56 88 ILE A N 1
ATOM 704 C CA . ILE A 1 88 ? -1.685 0.288 8.880 1.00 73.56 88 ILE A CA 1
ATOM 705 C C . ILE A 1 88 ? -3.154 -0.122 8.751 1.00 73.56 88 ILE A C 1
ATOM 707 O O . ILE A 1 88 ? -3.916 0.012 9.711 1.00 73.56 88 ILE A O 1
ATOM 711 N N . GLN A 1 89 ? -3.540 -0.698 7.612 1.00 74.50 89 GLN A N 1
ATOM 712 C CA . GLN A 1 89 ? -4.907 -1.154 7.384 1.00 74.50 89 GLN A CA 1
ATOM 713 C C . GLN A 1 89 ? -5.326 -2.230 8.391 1.00 74.50 89 GLN A C 1
ATOM 715 O O . GLN A 1 89 ? -6.392 -2.123 9.000 1.00 74.50 89 GLN A O 1
ATOM 720 N N . LYS A 1 90 ? -4.467 -3.227 8.636 1.00 77.00 90 LYS A N 1
ATOM 721 C CA . LYS A 1 90 ? -4.708 -4.267 9.644 1.00 77.00 90 LYS A CA 1
ATOM 722 C C . LYS A 1 90 ? -4.854 -3.674 11.046 1.00 77.00 90 LYS A C 1
ATOM 724 O O . LYS A 1 90 ? -5.759 -4.060 11.778 1.00 77.00 90 LYS A O 1
ATOM 729 N N . THR A 1 91 ? -3.999 -2.725 11.430 1.00 71.81 91 THR A N 1
ATOM 730 C CA . THR A 1 91 ? -4.107 -2.075 12.745 1.00 71.81 91 THR A CA 1
ATOM 731 C C . THR A 1 91 ? -5.377 -1.239 12.884 1.00 71.81 91 THR A C 1
ATOM 733 O O . THR A 1 91 ? -6.009 -1.287 13.936 1.00 71.81 91 THR A O 1
ATOM 736 N N . ASN A 1 92 ? -5.799 -0.537 11.827 1.00 74.12 92 ASN A N 1
ATOM 737 C CA . ASN A 1 92 ? -7.056 0.211 11.812 1.00 74.12 92 ASN A CA 1
ATOM 738 C C . ASN A 1 92 ? -8.262 -0.723 11.949 1.00 74.12 92 ASN A C 1
ATOM 740 O O . ASN A 1 92 ? -9.180 -0.413 12.703 1.00 74.12 92 ASN A O 1
ATOM 744 N N . TYR A 1 93 ? -8.235 -1.877 11.273 1.00 75.25 93 TYR A N 1
ATOM 745 C CA . TYR A 1 93 ? -9.259 -2.912 11.406 1.00 75.25 93 TYR A CA 1
ATOM 746 C C . TYR A 1 93 ? -9.364 -3.411 12.853 1.00 75.25 93 TYR A C 1
ATOM 748 O O . TYR A 1 93 ? -10.440 -3.352 13.439 1.00 75.25 93 TYR A O 1
ATOM 756 N N . LEU A 1 94 ? -8.244 -3.829 13.456 1.00 75.50 94 LEU A N 1
ATOM 757 C CA . LEU A 1 94 ? -8.223 -4.340 14.833 1.00 75.50 94 LEU A CA 1
ATOM 758 C C . LEU A 1 94 ? -8.679 -3.278 15.846 1.00 75.50 94 LEU A C 1
ATOM 760 O O . LEU A 1 94 ? -9.414 -3.574 16.785 1.00 75.50 94 LEU A O 1
ATOM 764 N N . ALA A 1 95 ? -8.278 -2.019 15.644 1.00 79.94 95 ALA A N 1
ATOM 765 C CA . ALA A 1 95 ? -8.723 -0.911 16.482 1.00 79.94 95 ALA A CA 1
ATOM 766 C C . ALA A 1 95 ? -10.228 -0.629 16.327 1.00 79.94 95 ALA A C 1
ATOM 768 O O . ALA A 1 95 ? -10.894 -0.297 17.309 1.00 79.94 95 ALA A O 1
ATOM 769 N N . ALA A 1 96 ? -10.771 -0.753 15.113 1.00 77.38 96 ALA A N 1
ATOM 770 C CA . ALA A 1 96 ? -12.201 -0.613 14.863 1.00 77.38 96 ALA A CA 1
ATOM 771 C C . ALA A 1 96 ? -12.997 -1.760 15.502 1.00 77.38 96 ALA A C 1
ATOM 773 O 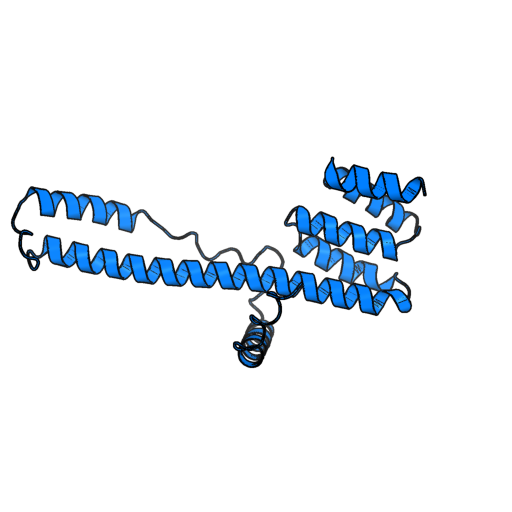O . ALA A 1 96 ? -14.011 -1.507 16.144 1.00 77.38 96 ALA A O 1
ATOM 774 N N . GLU A 1 97 ? -12.520 -3.000 15.393 1.00 77.88 97 GLU A N 1
ATOM 775 C CA . GLU A 1 97 ? -13.127 -4.180 16.021 1.00 77.88 97 GLU A CA 1
ATOM 776 C C . GLU A 1 97 ? -13.224 -4.040 17.547 1.00 77.88 97 GLU A C 1
ATOM 778 O O . GLU A 1 97 ? -14.311 -4.200 18.101 1.00 77.88 97 GLU A O 1
ATOM 783 N N . ALA A 1 98 ? -12.139 -3.627 18.212 1.00 82.25 98 ALA A N 1
ATOM 784 C CA . ALA A 1 98 ? -12.137 -3.391 19.658 1.00 82.25 98 ALA A CA 1
ATOM 785 C C . ALA A 1 98 ? -13.166 -2.323 20.084 1.00 82.25 98 ALA A C 1
ATOM 787 O O . ALA A 1 98 ? -13.863 -2.478 21.086 1.00 82.25 98 ALA A O 1
ATOM 788 N N . ARG A 1 99 ? -13.311 -1.246 19.299 1.00 81.06 99 ARG A N 1
ATOM 789 C CA . ARG A 1 99 ? -14.321 -0.204 19.555 1.00 81.06 99 ARG A CA 1
ATOM 790 C C . ARG A 1 99 ? -15.743 -0.693 19.300 1.00 81.06 99 ARG A C 1
ATOM 792 O O . ARG A 1 99 ? -16.653 -0.287 20.016 1.00 81.06 99 ARG A O 1
ATOM 799 N N . HIS A 1 100 ? -15.951 -1.549 18.299 1.00 81.06 100 HIS A N 1
ATOM 800 C CA . HIS A 1 100 ? -17.256 -2.166 18.061 1.00 81.06 100 HIS A CA 1
ATOM 801 C C . HIS A 1 100 ? -17.659 -3.083 19.219 1.00 81.06 100 HIS A C 1
ATOM 803 O O . HIS A 1 100 ? -18.821 -3.080 19.618 1.00 81.06 100 HIS A O 1
ATOM 809 N N . GLU A 1 101 ? -16.719 -3.844 19.781 1.00 83.94 101 GLU A N 1
ATOM 810 C CA . GLU A 1 101 ? -16.964 -4.683 20.958 1.00 83.94 101 GLU A CA 1
ATOM 811 C C . GLU A 1 101 ? -17.347 -3.842 22.185 1.00 83.94 101 GLU A C 1
ATOM 813 O O . GLU A 1 101 ? -18.347 -4.126 22.847 1.00 83.94 101 GLU A O 1
ATOM 818 N N . GLU A 1 102 ? -16.620 -2.750 22.436 1.00 87.50 102 GLU A N 1
ATOM 819 C CA . GLU A 1 102 ? -16.941 -1.805 23.508 1.00 87.50 102 GLU A CA 1
ATOM 820 C C . GLU A 1 102 ? -18.330 -1.176 23.312 1.00 87.50 102 GLU A C 1
ATOM 822 O O . GLU A 1 102 ? -19.148 -1.166 24.236 1.00 87.50 102 GLU A O 1
ATOM 827 N N . ALA A 1 103 ? -18.635 -0.716 22.094 1.00 85.62 103 ALA A N 1
ATOM 828 C CA . ALA A 1 103 ? -19.935 -0.146 21.758 1.00 85.62 103 ALA A CA 1
ATOM 829 C C . ALA A 1 103 ? -21.076 -1.147 22.003 1.00 85.62 103 ALA A C 1
ATOM 831 O O . ALA A 1 103 ? -22.083 -0.785 22.613 1.00 85.62 103 ALA A O 1
ATOM 832 N N . ARG A 1 104 ? -20.908 -2.416 21.601 1.00 85.94 104 ARG A N 1
ATOM 833 C CA . ARG A 1 104 ? -21.880 -3.484 21.888 1.00 85.94 104 ARG A CA 1
ATOM 834 C C . ARG A 1 104 ? -22.056 -3.685 23.391 1.00 85.94 104 ARG A C 1
ATOM 836 O O . ARG A 1 104 ? -23.183 -3.651 23.873 1.00 85.94 104 ARG A O 1
ATOM 843 N N . SER A 1 105 ? -20.972 -3.804 24.153 1.00 88.06 105 SER A N 1
ATOM 844 C CA . SER A 1 105 ? -21.053 -3.971 25.612 1.00 88.06 105 SER A CA 1
ATOM 845 C C . SER A 1 105 ? -21.833 -2.837 26.293 1.00 88.06 105 SER A C 1
ATOM 847 O O . SER A 1 105 ? -22.675 -3.081 27.160 1.00 88.06 105 SER A O 1
ATOM 849 N N . VAL A 1 106 ? -21.613 -1.584 25.880 1.00 86.75 106 VAL A N 1
ATOM 850 C CA . VAL A 1 106 ? -22.342 -0.429 26.426 1.00 86.75 106 VAL A CA 1
ATOM 851 C C . VAL A 1 106 ? -23.825 -0.476 26.053 1.00 86.75 106 VAL A C 1
ATOM 853 O O . VAL A 1 106 ? -24.677 -0.271 26.920 1.00 86.75 106 VAL A O 1
ATOM 856 N N . LEU A 1 107 ? -24.154 -0.771 24.792 1.00 85.44 107 LEU A N 1
ATOM 857 C CA . LEU A 1 107 ? -25.544 -0.885 24.344 1.00 85.44 107 LEU A CA 1
ATOM 858 C C . LEU A 1 107 ? -26.290 -1.995 25.098 1.00 85.44 107 LEU A C 1
ATOM 860 O O . LEU A 1 107 ? -27.414 -1.780 25.551 1.00 85.44 107 LEU A O 1
ATOM 864 N N . GLU A 1 108 ? -25.646 -3.140 25.325 1.00 86.06 108 GLU A N 1
ATOM 865 C CA . GLU A 1 108 ? -26.210 -4.237 26.115 1.00 86.06 108 GLU A CA 1
ATOM 866 C C . GLU A 1 108 ? -26.511 -3.799 27.560 1.00 86.06 108 GLU A C 1
ATOM 868 O O . GLU A 1 108 ? -27.588 -4.082 28.094 1.00 86.06 108 GLU A O 1
ATOM 873 N N . GLN A 1 109 ? -25.607 -3.044 28.190 1.00 85.88 109 GLN A N 1
ATOM 874 C CA . GLN A 1 109 ? -25.820 -2.511 29.538 1.00 85.88 109 GLN A CA 1
ATOM 875 C C . GLN A 1 109 ? -26.994 -1.520 29.611 1.00 85.88 109 GLN A C 1
ATOM 877 O O . GLN A 1 109 ? -27.726 -1.521 30.609 1.00 85.88 109 GLN A O 1
ATOM 882 N N . VAL A 1 110 ? -27.209 -0.702 28.570 1.00 85.69 110 VAL A N 1
ATOM 883 C CA . VAL A 1 110 ? -28.386 0.183 28.464 1.00 85.69 110 VAL A CA 1
ATOM 884 C C . VAL A 1 110 ? -29.667 -0.645 28.357 1.00 85.69 110 VAL A C 1
ATOM 886 O O . VAL A 1 110 ? -30.616 -0.402 29.104 1.00 85.69 110 VAL A O 1
ATOM 889 N N . LEU A 1 111 ? -29.692 -1.661 27.490 1.00 82.38 111 LEU A N 1
ATOM 890 C CA . LEU A 1 111 ? -30.862 -2.527 27.308 1.00 82.38 111 LEU A CA 1
ATOM 891 C C . LEU A 1 111 ? -31.225 -3.268 28.603 1.00 82.38 111 LEU A C 1
ATOM 893 O O . LEU A 1 111 ? -32.389 -3.275 29.017 1.00 82.38 111 LEU A O 1
ATOM 897 N N . GLN A 1 112 ? -30.217 -3.786 29.311 1.00 84.69 112 GLN A N 1
ATOM 898 C CA . GLN A 1 112 ? -30.368 -4.456 30.608 1.00 84.69 112 GLN A CA 1
ATOM 899 C C . GLN A 1 112 ? -30.727 -3.498 31.759 1.00 84.69 112 GLN A C 1
ATOM 901 O O . GLN A 1 112 ? -30.988 -3.953 32.872 1.00 84.69 112 GLN A O 1
ATOM 906 N N . GLY A 1 113 ? -30.763 -2.180 31.524 1.00 80.69 113 GLY A N 1
ATOM 907 C CA . GLY A 1 113 ? -31.091 -1.181 32.544 1.00 80.69 113 GLY A CA 1
ATOM 908 C C . GLY A 1 113 ? -30.038 -1.056 33.650 1.00 80.69 113 GLY A C 1
ATOM 909 O O . GLY A 1 113 ? -30.351 -0.569 34.733 1.00 80.69 113 GLY A O 1
ATOM 910 N N . LYS A 1 114 ? -28.804 -1.513 33.399 1.00 79.19 114 LYS A N 1
ATOM 911 C CA . LYS A 1 114 ? -27.706 -1.527 34.380 1.00 79.19 114 LYS A CA 1
ATOM 912 C C . LYS A 1 114 ? -27.038 -0.162 34.556 1.00 79.19 114 LYS A C 1
ATOM 914 O O . LYS A 1 114 ? -26.308 0.035 35.523 1.00 79.19 114 LYS A O 1
ATOM 919 N N . LEU A 1 115 ? -27.286 0.776 33.640 1.00 74.94 115 LEU A N 1
ATOM 920 C CA . LEU A 1 115 ? -26.742 2.131 33.692 1.00 74.94 115 LEU A CA 1
ATOM 921 C C . LEU A 1 115 ? -27.723 3.114 34.364 1.00 74.94 115 LEU A C 1
ATOM 923 O O . LEU A 1 115 ? -28.934 3.031 34.132 1.00 74.94 115 LEU A O 1
ATOM 927 N N . PRO A 1 116 ? -27.235 4.080 35.166 1.00 67.44 116 PRO A N 1
ATOM 928 C CA . PRO A 1 116 ? -28.085 5.105 35.770 1.00 67.44 116 PRO A CA 1
ATOM 929 C C . PRO A 1 116 ? -28.822 5.901 34.680 1.00 67.44 116 PRO A C 1
ATOM 931 O O . PRO A 1 116 ? -28.190 6.461 33.790 1.00 67.44 116 PRO A O 1
ATOM 934 N N . GLY A 1 117 ? -30.157 5.941 34.725 1.00 67.25 117 GLY A N 1
ATOM 935 C CA . GLY A 1 117 ? -30.981 6.616 33.706 1.00 67.25 117 GLY A CA 1
ATOM 936 C C . GLY A 1 117 ? -31.383 5.753 32.498 1.00 67.25 117 GLY A C 1
ATOM 937 O O . GLY A 1 117 ? -32.198 6.191 31.688 1.00 67.25 117 GLY A O 1
ATOM 938 N N . ALA A 1 118 ? -30.917 4.501 32.402 1.00 61.31 118 ALA A N 1
ATOM 939 C CA . ALA A 1 118 ? -31.291 3.561 31.334 1.00 61.31 118 ALA A CA 1
ATOM 940 C C . ALA A 1 118 ? -32.721 2.985 31.455 1.00 61.31 118 ALA A C 1
ATOM 942 O O . ALA A 1 118 ? -33.145 2.171 30.638 1.00 61.31 118 ALA A O 1
ATOM 943 N N . GLY A 1 119 ? -33.482 3.395 32.476 1.00 62.81 119 GLY A N 1
ATOM 944 C CA . GLY A 1 119 ? -34.873 2.981 32.670 1.00 62.81 119 GLY A CA 1
ATOM 945 C C . GLY A 1 119 ? -35.876 3.652 31.725 1.00 62.81 119 GLY A C 1
ATOM 946 O O . GLY A 1 119 ? -36.991 3.148 31.597 1.00 62.81 119 GLY A O 1
ATOM 947 N N . ASP A 1 120 ? -35.503 4.757 31.064 1.00 79.38 120 ASP A N 1
ATOM 948 C CA . ASP A 1 120 ? -36.371 5.443 30.101 1.00 79.38 120 ASP A CA 1
ATOM 949 C C . ASP A 1 120 ? -36.528 4.606 28.818 1.00 79.38 120 ASP A C 1
ATOM 951 O O . ASP A 1 120 ? -35.551 4.164 28.208 1.00 79.38 120 ASP A O 1
ATOM 955 N N . ILE A 1 121 ? -37.776 4.410 28.389 1.00 77.06 121 ILE A N 1
ATOM 956 C CA . ILE A 1 121 ? -38.142 3.695 27.158 1.00 77.06 121 ILE A CA 1
ATOM 957 C C . ILE A 1 121 ? -37.450 4.324 25.943 1.00 77.06 121 ILE A C 1
ATOM 959 O O . ILE A 1 121 ? -37.029 3.609 25.037 1.00 77.06 121 IL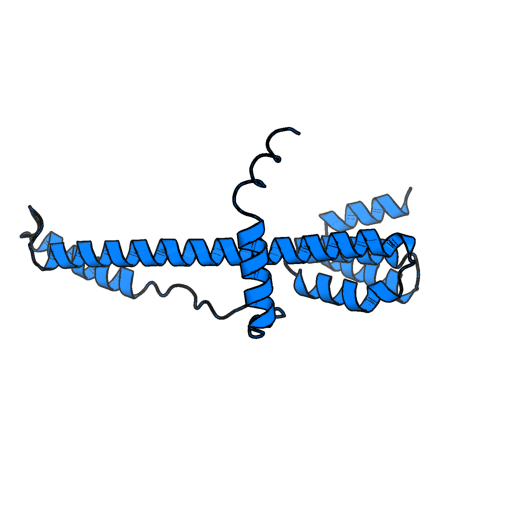E A O 1
ATOM 963 N N . LYS A 1 122 ? -37.260 5.651 25.938 1.00 82.38 122 LYS A N 1
ATOM 964 C CA . LYS A 1 122 ? -36.543 6.342 24.855 1.00 82.38 122 LYS A CA 1
ATOM 965 C C . LYS A 1 122 ? -35.080 5.914 24.757 1.00 82.38 122 LYS A C 1
ATOM 967 O O . LYS A 1 122 ? -34.589 5.694 23.653 1.00 82.38 122 LYS A O 1
ATOM 972 N N . SER A 1 123 ? -34.404 5.771 25.895 1.00 78.44 123 SER A N 1
ATOM 973 C CA . SER A 1 123 ? -33.004 5.341 25.958 1.00 78.44 123 SER A CA 1
ATOM 974 C C . SER A 1 123 ? -32.838 3.902 25.471 1.00 78.44 123 SER A C 1
ATOM 976 O O . SER A 1 123 ? -31.887 3.614 24.748 1.00 78.44 123 SER A O 1
ATOM 978 N N . ARG A 1 124 ? -33.789 3.016 25.800 1.00 77.50 124 ARG A N 1
ATOM 979 C CA . ARG A 1 124 ? -33.799 1.632 25.299 1.00 77.50 124 ARG A CA 1
ATOM 980 C C . ARG A 1 124 ? -34.056 1.554 23.799 1.00 77.50 124 ARG A C 1
ATOM 982 O O . ARG A 1 124 ? -33.251 0.954 23.100 1.00 77.50 124 ARG A O 1
ATOM 989 N N . ASN A 1 125 ? -35.094 2.223 23.296 1.00 83.56 125 ASN A N 1
ATOM 990 C CA . ASN A 1 125 ? -35.391 2.236 21.859 1.00 83.56 125 ASN A CA 1
ATOM 991 C C . ASN A 1 125 ? -34.205 2.788 21.054 1.00 83.56 125 ASN A C 1
ATOM 993 O O . ASN A 1 125 ? -33.836 2.243 20.019 1.00 83.56 125 ASN A O 1
ATOM 997 N N . ARG A 1 126 ? -33.544 3.833 21.570 1.00 84.06 126 ARG A N 1
ATOM 998 C CA . ARG A 1 126 ? -32.352 4.390 20.928 1.00 84.06 126 ARG A CA 1
ATOM 999 C C . ARG A 1 126 ? -31.170 3.417 20.928 1.00 84.06 126 ARG A C 1
ATOM 1001 O O . ARG A 1 126 ? -30.416 3.400 19.959 1.00 84.06 126 ARG A O 1
ATOM 1008 N N . ALA A 1 127 ? -30.996 2.632 21.990 1.00 84.12 127 ALA A N 1
ATOM 1009 C CA . ALA A 1 127 ? -29.967 1.599 22.046 1.00 84.12 127 ALA A CA 1
ATOM 1010 C C . ALA A 1 127 ? -30.247 0.450 21.060 1.00 84.12 127 ALA A C 1
ATOM 1012 O O . ALA A 1 127 ? -29.311 -0.035 20.432 1.00 84.12 127 ALA A O 1
ATOM 1013 N N . GLU A 1 128 ? -31.511 0.059 20.863 1.00 82.31 128 GLU A N 1
ATOM 1014 C CA . GLU A 1 128 ? -31.897 -0.945 19.857 1.00 82.31 128 GLU A CA 1
ATOM 1015 C C . GLU A 1 128 ? -31.622 -0.473 18.421 1.00 82.31 128 GLU A C 1
ATOM 1017 O O . GLU A 1 128 ? -31.080 -1.234 17.617 1.00 82.31 128 GLU A O 1
ATOM 1022 N N . ASP A 1 129 ? -31.935 0.788 18.102 1.00 85.56 129 ASP A N 1
ATOM 1023 C CA . ASP A 1 129 ? -31.634 1.373 16.788 1.00 85.56 129 ASP A CA 1
ATOM 1024 C C . ASP A 1 129 ? -30.122 1.370 16.506 1.00 85.56 129 ASP A C 1
ATOM 1026 O O . ASP A 1 129 ? -29.679 0.947 15.437 1.00 85.56 129 ASP A O 1
ATOM 1030 N N . LEU A 1 130 ? -29.321 1.799 17.490 1.00 84.38 130 LEU A N 1
ATOM 1031 C CA . LEU A 1 130 ? -27.858 1.824 17.392 1.00 84.38 130 LEU A CA 1
ATOM 1032 C C . LEU A 1 130 ? -27.255 0.419 17.313 1.00 84.38 130 LEU A C 1
ATOM 1034 O O . LEU A 1 130 ? -26.243 0.232 16.645 1.00 84.38 130 LEU A O 1
ATOM 1038 N N . TRP A 1 131 ? -27.868 -0.576 17.958 1.00 81.12 131 TRP A N 1
ATOM 1039 C CA . TRP A 1 131 ? -27.429 -1.968 17.866 1.00 81.12 131 TRP A CA 1
ATOM 1040 C C . TRP A 1 131 ? -27.528 -2.490 16.433 1.00 81.12 131 TRP A C 1
ATOM 1042 O O . TRP A 1 131 ? -26.566 -3.044 15.905 1.00 81.12 131 TRP A O 1
ATOM 1052 N N . ARG A 1 132 ? -28.668 -2.246 15.775 1.00 81.31 132 ARG A N 1
ATOM 1053 C CA . ARG A 1 132 ? -28.878 -2.624 14.369 1.00 81.31 132 ARG A CA 1
ATOM 1054 C C . ARG A 1 132 ? -27.920 -1.897 13.437 1.00 81.31 132 ARG A C 1
ATOM 1056 O O . ARG A 1 132 ? -27.445 -2.483 12.468 1.00 81.31 132 ARG A O 1
ATOM 1063 N N . GLU A 1 133 ? -27.621 -0.636 13.738 1.00 82.88 133 GLU A N 1
ATOM 1064 C CA . GLU A 1 133 ? -26.603 0.117 13.015 1.00 82.88 133 GLU A CA 1
ATOM 1065 C C . GLU A 1 133 ? -25.231 -0.551 13.188 1.00 82.88 133 GLU A C 1
ATOM 1067 O O . GLU A 1 133 ? -24.660 -0.979 12.195 1.00 82.88 133 GLU A O 1
ATOM 1072 N N . VAL A 1 134 ? -24.752 -0.784 14.412 1.00 79.75 134 VAL A N 1
ATOM 1073 C CA . VAL A 1 134 ? -23.453 -1.437 14.680 1.00 79.75 134 VAL A CA 1
ATOM 1074 C C . VAL A 1 134 ? -23.349 -2.852 14.083 1.00 79.75 134 VAL A C 1
ATOM 1076 O O . VAL A 1 134 ? -22.265 -3.268 13.679 1.00 79.75 134 VAL A O 1
ATOM 1079 N N . GLU A 1 135 ? -24.445 -3.608 13.992 1.00 71.69 135 GLU A N 1
ATOM 1080 C CA . GLU A 1 135 ? -24.477 -4.914 13.309 1.00 71.69 135 GLU A CA 1
ATOM 1081 C C . GLU A 1 135 ? -24.433 -4.808 11.779 1.00 71.69 135 GLU A C 1
ATOM 1083 O O . GLU A 1 135 ? -23.886 -5.692 11.117 1.00 71.69 135 GLU A O 1
ATOM 1088 N N . SER A 1 136 ? -24.979 -3.731 11.206 1.00 75.62 136 SER A N 1
ATOM 1089 C CA . SER A 1 136 ? -24.933 -3.487 9.759 1.00 75.62 136 SER A CA 1
ATOM 1090 C C . SER A 1 136 ? -23.543 -3.080 9.261 1.00 75.62 136 SER A C 1
ATOM 1092 O O . SER A 1 136 ? -23.234 -3.260 8.081 1.00 75.62 136 SER A O 1
ATOM 1094 N N . TRP A 1 137 ? -22.682 -2.575 10.153 1.00 67.50 137 TRP A N 1
ATOM 1095 C CA . TRP A 1 137 ? -21.292 -2.259 9.842 1.00 67.50 137 TRP A CA 1
ATOM 1096 C C . TRP A 1 137 ? -20.486 -3.558 9.771 1.00 67.50 137 TRP A C 1
ATOM 1098 O O . TRP A 1 137 ? -19.844 -3.993 10.725 1.00 67.50 137 TRP A O 1
ATOM 1108 N N . GLN A 1 138 ? -20.519 -4.189 8.602 1.00 56.47 138 GLN A N 1
ATOM 1109 C CA . GLN A 1 138 ? -19.537 -5.199 8.230 1.00 56.47 138 GLN A CA 1
ATOM 1110 C C . GLN A 1 138 ? -18.226 -4.461 7.933 1.00 56.47 138 GLN A C 1
ATOM 1112 O O . GLN A 1 138 ? -18.214 -3.605 7.039 1.00 56.47 138 GLN A O 1
ATOM 1117 N N . PRO A 1 139 ? -17.116 -4.732 8.644 1.00 53.16 139 PRO A N 1
ATOM 1118 C CA . PRO A 1 139 ? -15.843 -4.246 8.155 1.00 53.16 139 PRO A CA 1
ATOM 1119 C C . PRO A 1 139 ? -15.606 -4.872 6.769 1.00 53.16 139 PRO A C 1
ATOM 1121 O O . PRO A 1 139 ? -16.035 -6.009 6.537 1.00 53.16 139 PRO A O 1
ATOM 1124 N N . PRO A 1 140 ? -14.960 -4.158 5.829 1.00 52.25 140 PRO A N 1
ATOM 1125 C CA . PRO A 1 140 ? -14.597 -4.754 4.552 1.00 52.25 140 PRO A CA 1
ATOM 1126 C C . PRO A 1 140 ? -13.880 -6.078 4.833 1.00 52.25 140 PRO A C 1
ATOM 1128 O O . PRO A 1 140 ? -13.000 -6.089 5.705 1.00 52.25 140 PRO A O 1
ATOM 1131 N N . PRO A 1 141 ? -14.252 -7.192 4.173 1.00 48.22 141 PRO A N 1
ATOM 1132 C CA . PRO A 1 141 ? -13.536 -8.435 4.375 1.00 48.22 141 PRO A CA 1
ATOM 1133 C C . PRO A 1 141 ? -12.054 -8.160 4.125 1.00 48.22 141 PRO A C 1
ATOM 1135 O O . PRO A 1 141 ? -11.695 -7.486 3.160 1.00 48.22 141 PRO A O 1
ATOM 1138 N N . LEU A 1 142 ? -11.181 -8.723 4.963 1.00 48.69 142 LEU A N 1
ATOM 1139 C CA . LEU A 1 142 ? -9.730 -8.727 4.731 1.00 48.69 142 LEU A CA 1
ATOM 1140 C C . LEU A 1 142 ? -9.35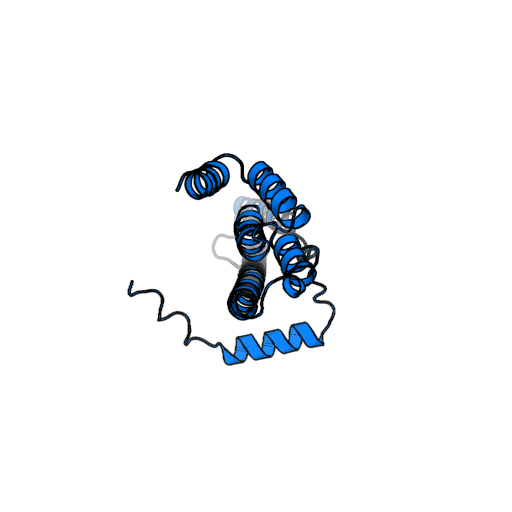4 -9.406 3.388 1.00 48.69 142 LEU A C 1
ATOM 1142 O O . LEU A 1 142 ? -8.177 -9.500 3.052 1.00 48.69 142 LEU A O 1
ATOM 1146 N N . SER A 1 143 ? -10.341 -9.865 2.601 1.00 45.88 143 SER A N 1
ATOM 1147 C CA . SER A 1 143 ? -10.212 -10.449 1.271 1.00 45.88 143 SER A CA 1
ATOM 1148 C C . SER A 1 143 ? -9.970 -9.391 0.192 1.00 45.88 143 SER A C 1
ATOM 1150 O O . SER A 1 143 ? -10.754 -9.189 -0.732 1.00 45.88 143 SER A O 1
ATOM 1152 N N . SER A 1 144 ? -8.818 -8.761 0.285 1.00 37.44 144 SER A N 1
ATOM 1153 C CA . SER A 1 144 ? -7.886 -8.827 -0.825 1.00 37.44 144 SER A CA 1
ATOM 1154 C C . SER A 1 144 ? -6.537 -8.484 -0.230 1.00 37.44 144 SER A C 1
ATOM 1156 O O . SER A 1 144 ? -6.231 -7.312 -0.007 1.00 37.44 144 SER A O 1
ATOM 1158 N N . ASN A 1 145 ? -5.703 -9.506 -0.019 1.00 40.84 145 ASN A N 1
ATOM 1159 C CA . ASN A 1 145 ? -4.290 -9.283 -0.294 1.00 40.84 145 ASN A CA 1
ATOM 1160 C C . ASN A 1 145 ? -4.231 -8.506 -1.619 1.00 40.84 145 ASN A C 1
ATOM 1162 O O . ASN A 1 145 ? -4.974 -8.877 -2.540 1.00 40.84 145 ASN A O 1
ATOM 1166 N N . PRO A 1 146 ? -3.451 -7.417 -1.714 1.00 40.09 146 PRO A N 1
ATOM 1167 C CA . PRO A 1 146 ? -3.299 -6.720 -2.983 1.00 40.09 146 PRO A CA 1
ATOM 1168 C C . PRO A 1 146 ? -3.019 -7.765 -4.082 1.00 40.09 146 PRO A C 1
ATOM 1170 O O . PRO A 1 146 ? -2.237 -8.695 -3.830 1.00 40.09 146 PRO A O 1
ATOM 1173 N N . PRO A 1 147 ? -3.733 -7.713 -5.226 1.00 37.12 147 PRO A N 1
ATOM 1174 C CA . PRO A 1 147 ? -3.653 -8.746 -6.252 1.00 37.12 147 PRO A CA 1
ATOM 1175 C C . PRO A 1 147 ? -2.205 -8.915 -6.727 1.00 37.12 147 PRO A C 1
ATOM 1177 O O . PRO A 1 147 ? -1.700 -8.102 -7.490 1.00 37.12 147 PRO A O 1
ATOM 1180 N N . GLY A 1 148 ? -1.533 -9.974 -6.271 1.00 44.94 148 GLY A N 1
ATOM 1181 C CA . GLY A 1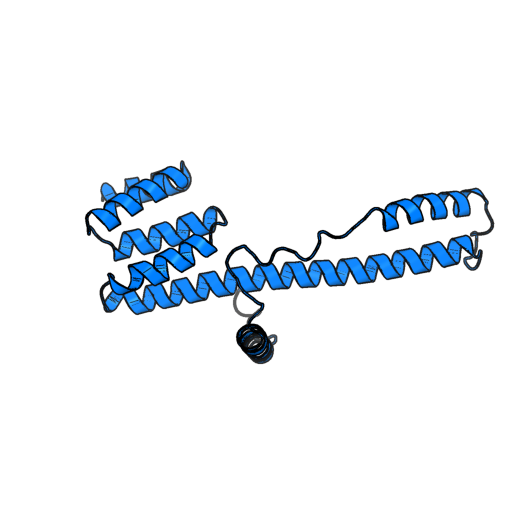 148 ? -0.122 -10.229 -6.587 1.00 44.94 148 GLY A CA 1
ATOM 1182 C C . GLY A 1 148 ? 0.771 -10.517 -5.379 1.00 44.94 148 GLY A C 1
ATOM 1183 O O . GLY A 1 148 ? 1.871 -11.033 -5.561 1.00 44.94 148 GLY A O 1
ATOM 1184 N N . LEU A 1 149 ? 0.305 -10.276 -4.149 1.00 42.16 149 LEU A N 1
ATOM 1185 C CA . LEU A 1 149 ? 0.983 -10.754 -2.942 1.00 42.16 149 LEU A CA 1
ATOM 1186 C C . LEU A 1 149 ? 0.310 -12.040 -2.458 1.00 42.16 149 LEU A C 1
ATOM 1188 O O . LEU A 1 149 ? -0.608 -12.010 -1.639 1.00 42.16 149 LEU A O 1
ATOM 1192 N N . GLY A 1 150 ? 0.764 -13.182 -2.975 1.00 42.94 150 GLY A N 1
ATOM 1193 C CA . GLY A 1 150 ? 0.479 -14.488 -2.384 1.00 42.94 150 GLY A CA 1
ATOM 1194 C C . GLY A 1 150 ? 1.095 -14.571 -0.986 1.00 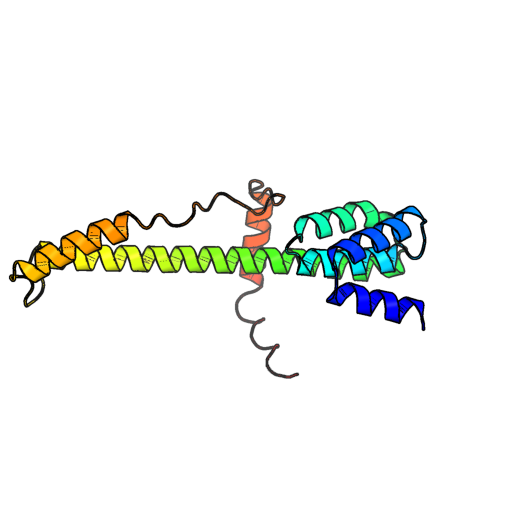42.94 150 GLY A C 1
ATOM 1195 O O . GLY A 1 150 ? 2.165 -15.133 -0.814 1.00 42.94 150 GLY A O 1
ATOM 1196 N N . LEU A 1 151 ? 0.438 -13.979 0.015 1.00 45.59 151 LEU A N 1
ATOM 1197 C CA . LEU A 1 151 ? 0.799 -14.111 1.433 1.00 45.59 151 LEU A CA 1
ATOM 1198 C C . LEU A 1 151 ? 0.361 -15.467 2.019 1.00 45.59 151 LEU A C 1
ATOM 1200 O O . LEU A 1 151 ? 0.340 -15.614 3.235 1.00 45.59 151 LEU A O 1
ATOM 1204 N N . GLU A 1 152 ? -0.033 -16.423 1.172 1.00 47.25 152 GLU A N 1
ATOM 1205 C CA . GLU A 1 152 ? -0.321 -17.808 1.570 1.00 47.25 152 GLU A CA 1
ATOM 1206 C C . GLU A 1 152 ? 0.963 -18.606 1.834 1.00 47.25 152 GLU A C 1
ATOM 1208 O O . GLU A 1 152 ? 0.911 -19.643 2.489 1.00 47.25 152 GLU A O 1
ATOM 1213 N N . ASP A 1 153 ? 2.120 -18.111 1.381 1.00 48.16 153 ASP A N 1
ATOM 1214 C CA . ASP A 1 153 ? 3.406 -18.687 1.751 1.00 48.16 153 ASP A CA 1
ATOM 1215 C C . ASP A 1 153 ? 3.737 -18.272 3.193 1.00 48.16 153 ASP A C 1
ATOM 1217 O O . ASP A 1 153 ? 4.260 -17.179 3.447 1.00 48.16 153 ASP A O 1
ATOM 1221 N N . ASP A 1 154 ? 3.430 -19.156 4.147 1.00 48.81 154 ASP A N 1
ATOM 1222 C CA . ASP A 1 154 ? 3.727 -18.995 5.579 1.00 48.81 154 ASP A CA 1
ATOM 1223 C C . ASP A 1 154 ? 5.205 -18.613 5.822 1.00 48.81 154 ASP A C 1
ATOM 1225 O O . ASP A 1 154 ? 5.510 -17.807 6.702 1.00 48.81 154 ASP A O 1
ATOM 1229 N N . ASP A 1 155 ? 6.119 -19.075 4.960 1.00 51.97 155 ASP A N 1
ATOM 1230 C CA . ASP A 1 155 ? 7.543 -18.715 4.970 1.00 51.97 155 ASP A CA 1
ATOM 1231 C C . ASP A 1 155 ? 7.790 -17.209 4.738 1.00 51.97 155 ASP A C 1
ATOM 1233 O O . ASP A 1 155 ? 8.689 -16.607 5.342 1.00 51.97 155 ASP A O 1
ATOM 1237 N N . PHE A 1 156 ? 6.990 -16.569 3.879 1.00 47.59 156 PHE A N 1
ATOM 1238 C CA . PHE A 1 156 ? 7.075 -15.132 3.617 1.00 47.59 156 PHE A CA 1
ATOM 1239 C C . PHE A 1 156 ? 6.485 -14.333 4.782 1.00 47.59 156 PHE A C 1
ATOM 1241 O O . PHE A 1 156 ? 7.104 -13.370 5.245 1.00 47.59 156 PHE A O 1
ATOM 1248 N N . ALA A 1 157 ? 5.333 -14.758 5.311 1.00 50.81 157 ALA A N 1
ATOM 1249 C CA . ALA A 1 157 ? 4.704 -14.135 6.474 1.00 50.81 157 ALA A CA 1
ATOM 1250 C C . ALA A 1 157 ? 5.605 -14.201 7.725 1.00 50.81 157 ALA A C 1
ATOM 1252 O O . ALA A 1 157 ? 5.765 -13.195 8.427 1.00 50.81 157 ALA A O 1
ATOM 1253 N N . ASP A 1 158 ? 6.276 -15.331 7.952 1.00 57.78 158 ASP A N 1
ATOM 1254 C CA . ASP A 1 158 ? 7.229 -15.513 9.048 1.00 57.78 158 ASP A CA 1
ATOM 1255 C C . ASP A 1 158 ? 8.515 -14.707 8.842 1.00 57.78 158 ASP A C 1
ATOM 1257 O O . ASP A 1 158 ? 9.017 -14.067 9.778 1.00 57.78 158 ASP A O 1
ATOM 1261 N N . GLY A 1 159 ? 9.034 -14.660 7.611 1.00 59.50 159 GLY A N 1
ATOM 1262 C CA . GLY A 1 159 ? 10.154 -13.792 7.247 1.00 59.50 159 GLY A CA 1
ATOM 1263 C C . GLY A 1 159 ? 9.864 -12.321 7.567 1.00 59.50 159 GLY A C 1
ATOM 1264 O O . GLY A 1 159 ? 10.702 -11.619 8.146 1.00 59.50 159 GLY A O 1
ATOM 1265 N N . LEU A 1 160 ? 8.640 -11.876 7.281 1.00 54.38 160 LEU A N 1
ATOM 1266 C CA . LEU A 1 160 ? 8.164 -10.527 7.573 1.00 54.38 160 LEU A CA 1
ATOM 1267 C C . LEU A 1 160 ? 7.958 -10.277 9.067 1.00 54.38 160 LEU A C 1
ATOM 1269 O O . LEU A 1 160 ? 8.411 -9.250 9.580 1.00 54.38 160 LEU A O 1
ATOM 1273 N N . ALA A 1 161 ? 7.339 -11.212 9.788 1.00 56.53 161 ALA A N 1
ATOM 1274 C CA . ALA A 1 161 ? 7.150 -11.108 11.232 1.00 56.53 161 ALA A CA 1
ATOM 1275 C C . ALA A 1 161 ? 8.498 -10.968 11.964 1.00 56.53 161 ALA A C 1
ATOM 1277 O O . ALA A 1 161 ? 8.647 -10.150 12.880 1.00 56.53 161 ALA A O 1
ATOM 1278 N N . ARG A 1 162 ? 9.526 -11.699 11.511 1.00 61.75 162 ARG A N 1
ATOM 1279 C CA . ARG A 1 162 ? 10.900 -11.603 12.032 1.00 61.75 162 ARG A CA 1
ATOM 1280 C C . ARG A 1 162 ? 11.557 -10.264 11.704 1.00 61.75 162 ARG A C 1
ATOM 1282 O O . ARG A 1 162 ? 12.240 -9.700 12.565 1.00 61.75 162 ARG A O 1
ATOM 1289 N N . LEU A 1 163 ? 11.334 -9.723 10.506 1.00 52.25 163 LEU A N 1
ATOM 1290 C CA . LEU A 1 163 ? 11.878 -8.423 10.108 1.00 52.25 163 LEU A CA 1
ATOM 1291 C C . LEU A 1 163 ? 11.247 -7.277 10.915 1.00 52.25 163 LEU A C 1
ATOM 1293 O O . LEU A 1 163 ? 11.962 -6.413 11.415 1.00 52.25 163 LEU A O 1
ATOM 1297 N N . ILE A 1 164 ? 9.928 -7.311 11.122 1.00 57.53 164 ILE A N 1
ATOM 1298 C CA . ILE A 1 164 ? 9.182 -6.328 11.926 1.00 57.53 164 ILE A CA 1
ATOM 1299 C C . ILE A 1 164 ? 9.632 -6.365 13.390 1.00 57.53 164 ILE A C 1
ATOM 1301 O O . ILE A 1 1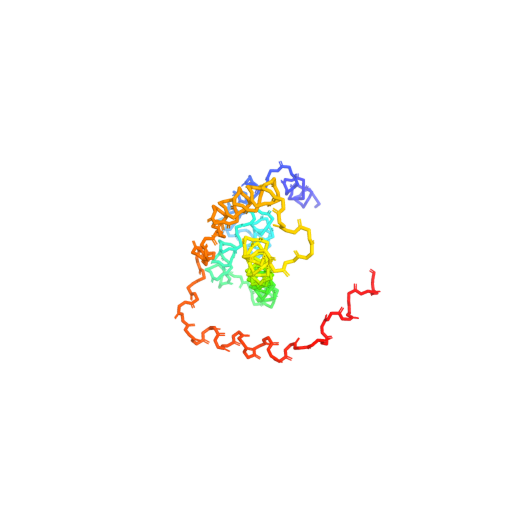64 ? 9.877 -5.321 13.993 1.00 57.53 164 ILE A O 1
ATOM 1305 N N . LYS A 1 165 ? 9.830 -7.564 13.947 1.00 64.81 165 LYS A N 1
ATOM 1306 C CA . LYS A 1 165 ? 10.365 -7.744 15.303 1.00 64.81 165 LYS A CA 1
ATOM 1307 C C . LYS A 1 165 ? 11.786 -7.190 15.445 1.00 64.81 165 LYS A C 1
ATOM 1309 O O . LYS A 1 165 ? 12.111 -6.589 16.466 1.00 64.81 165 LYS A O 1
ATOM 1314 N N . THR A 1 166 ? 12.612 -7.354 14.412 1.00 59.59 166 THR A N 1
ATOM 1315 C CA . THR A 1 166 ? 13.975 -6.794 14.348 1.00 59.59 166 THR A CA 1
ATOM 1316 C C . THR A 1 166 ? 13.968 -5.265 14.209 1.00 59.59 166 THR A C 1
ATOM 1318 O O . THR A 1 166 ? 14.872 -4.593 14.695 1.00 59.59 166 THR A O 1
ATOM 1321 N N . MET A 1 167 ? 12.927 -4.706 13.589 1.00 47.88 167 MET A N 1
ATOM 1322 C CA . MET A 1 167 ? 12.775 -3.277 13.283 1.00 47.88 167 MET A CA 1
ATOM 1323 C C . MET A 1 167 ? 11.976 -2.488 14.339 1.00 47.88 167 MET A C 1
ATOM 1325 O O . MET A 1 167 ? 11.570 -1.357 14.064 1.00 47.88 167 MET A O 1
ATOM 1329 N N . GLY A 1 168 ? 11.756 -3.045 15.540 1.00 51.09 168 GLY A N 1
ATOM 1330 C CA . GLY A 1 168 ? 11.127 -2.344 16.672 1.00 51.09 168 GLY A CA 1
ATOM 1331 C C . GLY A 1 168 ? 11.758 -0.965 16.967 1.00 51.09 168 GLY A C 1
ATOM 1332 O O . GLY A 1 168 ? 12.864 -0.704 16.504 1.00 51.09 168 GLY A O 1
ATOM 1333 N N . PRO A 1 169 ? 11.098 -0.109 17.781 1.00 46.34 169 PRO A N 1
ATOM 1334 C CA . PRO A 1 169 ? 10.854 1.358 17.680 1.00 46.34 169 PRO A CA 1
ATOM 1335 C C . PRO A 1 169 ? 12.039 2.335 17.462 1.00 46.34 169 PRO A C 1
ATOM 1337 O O . PRO A 1 169 ? 11.997 3.495 17.872 1.00 46.34 169 PRO A O 1
ATOM 1340 N N . GLN A 1 170 ? 13.102 1.912 16.793 1.00 47.44 170 GLN A N 1
ATOM 1341 C CA . GLN A 1 170 ? 14.332 2.659 16.555 1.00 47.44 170 GLN A CA 1
ATOM 1342 C C . GLN A 1 170 ? 14.308 3.431 15.226 1.00 47.44 170 GLN A C 1
ATOM 1344 O O . GLN A 1 170 ? 15.125 4.325 15.023 1.00 47.44 170 GLN A O 1
ATOM 1349 N N . THR A 1 171 ? 13.366 3.148 14.319 1.00 46.41 171 THR A N 1
ATOM 1350 C CA . THR A 1 171 ? 13.341 3.752 12.972 1.00 46.41 171 THR A CA 1
ATOM 1351 C C . THR A 1 171 ? 12.410 4.957 12.815 1.00 46.41 171 THR A C 1
ATOM 1353 O O . THR A 1 171 ? 12.501 5.643 11.803 1.00 46.41 171 THR A O 1
ATOM 1356 N N . ILE A 1 172 ? 11.595 5.312 13.818 1.00 42.41 172 ILE A N 1
ATOM 1357 C CA . ILE A 1 172 ? 10.680 6.475 13.724 1.00 42.41 172 ILE A CA 1
ATOM 1358 C C . ILE A 1 172 ? 11.360 7.801 14.142 1.00 42.41 172 ILE A C 1
ATOM 1360 O O . ILE A 1 172 ? 10.849 8.881 13.872 1.00 42.41 172 ILE A O 1
ATOM 1364 N N . LYS A 1 173 ? 12.569 7.774 14.724 1.00 35.59 173 LYS A N 1
ATOM 1365 C CA . LYS A 1 173 ? 13.246 8.992 15.225 1.00 35.59 173 LYS A CA 1
ATOM 1366 C C . LYS A 1 173 ? 14.199 9.698 14.248 1.00 35.59 173 LYS A C 1
ATOM 1368 O O . LYS A 1 173 ? 14.850 10.654 14.652 1.00 35.59 173 LYS A O 1
ATOM 1373 N N . LYS A 1 174 ? 14.306 9.279 12.980 1.00 38.78 174 LYS A N 1
ATOM 1374 C CA . LYS A 1 174 ? 15.220 9.923 12.004 1.00 38.78 174 LYS A CA 1
ATOM 1375 C C . LYS A 1 174 ? 14.544 10.674 10.852 1.00 38.78 174 LYS A C 1
ATOM 1377 O O . LYS A 1 174 ? 15.227 11.056 9.912 1.00 38.78 174 LYS A O 1
ATOM 1382 N N . ALA A 1 175 ? 13.246 10.955 10.951 1.00 34.38 175 ALA A N 1
ATOM 1383 C CA . ALA A 1 175 ? 12.522 11.784 9.979 1.00 34.38 175 ALA A CA 1
ATOM 1384 C C . ALA A 1 175 ? 12.057 13.140 10.555 1.00 34.38 175 ALA A C 1
ATOM 1386 O O . ALA A 1 175 ? 11.060 13.687 10.103 1.00 34.38 175 ALA A O 1
ATOM 1387 N N . SER A 1 176 ? 12.751 13.680 11.566 1.00 35.50 176 SER A N 1
ATOM 1388 C CA . SER A 1 176 ? 12.451 15.003 12.146 1.00 35.50 176 SER A CA 1
ATOM 1389 C C . SER A 1 176 ? 13.617 15.998 12.084 1.00 35.50 176 SER A C 1
ATOM 1391 O O . SER A 1 176 ? 13.595 17.008 12.776 1.00 35.50 176 SER A O 1
ATOM 1393 N N . HIS A 1 177 ? 14.633 15.733 11.263 1.00 35.19 177 HIS A N 1
ATOM 1394 C CA . HIS A 1 177 ? 15.649 16.725 10.910 1.00 35.19 177 HIS A CA 1
ATOM 1395 C C . HIS A 1 177 ? 16.077 16.523 9.459 1.00 35.19 177 HIS A C 1
ATOM 1397 O O . HIS A 1 177 ? 17.076 15.860 9.195 1.00 35.19 177 HIS A O 1
ATOM 1403 N N . LEU A 1 178 ? 15.274 17.070 8.550 1.00 33.09 178 LEU A N 1
ATOM 1404 C CA . LEU A 1 178 ? 15.677 17.680 7.283 1.00 33.09 178 LEU A CA 1
ATOM 1405 C C . LEU A 1 178 ? 14.541 18.601 6.835 1.00 33.09 178 LEU A C 1
ATOM 1407 O O . LEU A 1 178 ? 13.386 18.123 6.833 1.00 33.09 178 LEU A O 1
#

Radius of gyration: 24.86 Å; chains: 1; bounding box: 64×38×64 Å

Secondary structure (DSSP, 8-state):
-HHHHHHHHHHHH-HHHHHHHHHHHHHTTSSHHHHHHHHHHHHHHTT-HHHHHHHHHHHHTTS-HHHHHHHHHHHHHHHHHHHHHHHHHHHHHHHHHHHHHHHHHHHHHHHTT-STTTTSHHHHHHHHHHHHHHHH-PPPPS----TT--TT-HHHHHHHHHHHHHT-SSSGGGSS--

Sequence (178 aa):
MFHFCLEVQLLEKNPEAAIVLFWRAINARDRVDSALKNIAVVMKQLDRTDEAIEAIKFLGGLCPKQTQESLDNLLIYLYKGNLGWAYIQKTNYLAAEARHEEARSVLEQVLQGKLPGAGDIKSRNRAEDLWREVESWQPPPLSSNPPGLGLEDDDFADGLARLIKTMGPQTIKKASHL

Foldseek 3Di:
DVVVVVLVVCLVVPLPVSLVVLVVCCVVVHPVLVSLVSNCVSCVVVVNLLVNLVSCVVCVVVDDPVSNVVSVVSNVVSVVVLVVVLVVVVVVVVVVVVVLVVLVVVLVCLCVVVDVPSPDPVSNVVSVVVVVVSVVPDPDPPPDPPVNPPPVPVVVVVVVVVVVVVVPDPPPPPPPDD

InterPro domains:
  IPR011990 Tetratricopeptide-like helical domain superfamily [G3DSA:1.25.40.10] (7-138)
  IPR011990 Tetratricopeptide-like helical domain superfamily [SSF48452] (11-106)
  IPR044961 Tetratricopeptide repeat protein POLLENLESS 3/SULFUR DEFICIENCY-INDUCED 1 [PTHR36326] (7-80)

pLDDT: mean 71.04, std 16.41, range [33.09, 88.06]